Protein AF-A0A6G3ZF56-F1 (afdb_monomer_lite)

Structure (mmCIF, N/CA/C/O backbone):
data_AF-A0A6G3ZF56-F1
#
_entry.id   AF-A0A6G3ZF56-F1
#
loop_
_atom_site.group_PDB
_atom_site.id
_atom_site.type_symbol
_atom_site.label_atom_id
_atom_site.label_alt_id
_atom_site.label_comp_id
_atom_site.label_asym_id
_atom_site.label_entity_id
_atom_site.label_seq_id
_atom_site.pdbx_PDB_ins_code
_atom_site.Cartn_x
_atom_site.Cartn_y
_atom_site.Cartn_z
_atom_site.occupancy
_atom_site.B_iso_or_equiv
_atom_site.auth_seq_id
_atom_site.auth_comp_id
_atom_site.auth_asym_id
_atom_site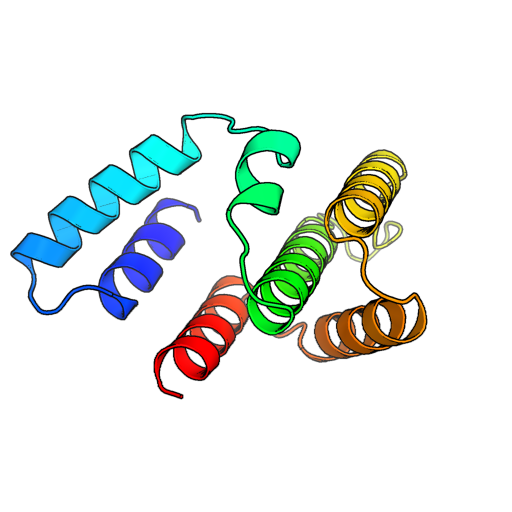.auth_atom_id
_atom_site.pdbx_PDB_model_num
ATOM 1 N N . GLU A 1 1 ? 15.276 9.468 -1.449 1.00 59.62 1 GLU A N 1
ATOM 2 C CA . GLU A 1 1 ? 13.820 9.745 -1.511 1.00 59.62 1 GLU A CA 1
ATOM 3 C C . GLU A 1 1 ? 13.011 9.331 -0.274 1.00 59.62 1 GLU A C 1
ATOM 5 O O . GLU A 1 1 ? 12.042 10.011 0.039 1.00 59.62 1 GLU A O 1
ATOM 10 N N . VAL A 1 2 ? 13.383 8.273 0.462 1.00 62.25 2 VAL A N 1
ATOM 11 C CA . VAL A 1 2 ? 12.577 7.730 1.585 1.00 62.25 2 VAL A CA 1
ATOM 12 C C . VAL A 1 2 ? 12.212 8.761 2.662 1.00 62.25 2 VAL A C 1
ATOM 14 O O . VAL A 1 2 ? 11.074 8.796 3.112 1.00 62.25 2 VAL A O 1
ATOM 17 N N . ASP A 1 3 ? 13.136 9.643 3.045 1.00 67.12 3 ASP A N 1
ATOM 18 C CA . ASP A 1 3 ? 12.870 10.666 4.070 1.00 67.12 3 ASP A CA 1
ATOM 19 C C . ASP A 1 3 ? 11.794 11.682 3.636 1.00 67.12 3 ASP A C 1
ATOM 21 O O . ASP A 1 3 ? 10.951 12.092 4.434 1.00 67.12 3 ASP A O 1
ATOM 25 N N . LEU A 1 4 ? 11.764 12.018 2.339 1.00 69.12 4 LEU A N 1
ATOM 26 C CA . LEU A 1 4 ? 10.770 12.913 1.744 1.00 69.12 4 LEU A CA 1
ATOM 27 C C . LEU A 1 4 ? 9.386 12.250 1.680 1.00 69.12 4 LEU A C 1
ATOM 29 O O . LEU A 1 4 ? 8.394 12.903 1.999 1.00 69.12 4 LEU A O 1
ATOM 33 N N . MET A 1 5 ? 9.330 10.958 1.327 1.00 70.12 5 MET A N 1
ATOM 34 C CA . MET A 1 5 ? 8.093 10.164 1.373 1.00 70.12 5 MET A CA 1
ATOM 35 C C . MET A 1 5 ? 7.533 10.103 2.791 1.00 70.12 5 MET A C 1
ATOM 37 O O . MET A 1 5 ? 6.376 10.443 3.014 1.00 70.12 5 MET A O 1
ATOM 41 N N . LEU A 1 6 ? 8.377 9.745 3.763 1.00 75.31 6 LEU A N 1
ATOM 42 C CA . LEU A 1 6 ? 7.986 9.643 5.167 1.00 75.31 6 LEU A CA 1
ATOM 43 C C . LEU A 1 6 ? 7.444 10.964 5.707 1.00 75.31 6 LEU A C 1
ATOM 45 O O . LEU A 1 6 ? 6.446 10.959 6.416 1.00 75.31 6 LEU A O 1
ATOM 49 N N . LYS A 1 7 ? 8.069 12.091 5.350 1.00 76.94 7 LYS A N 1
ATOM 50 C CA . LYS A 1 7 ? 7.623 13.423 5.768 1.00 76.94 7 LYS A CA 1
ATOM 51 C C . LYS A 1 7 ? 6.276 13.820 5.157 1.00 76.94 7 LYS A C 1
ATOM 53 O O . LYS A 1 7 ? 5.459 14.434 5.843 1.00 76.94 7 LYS A O 1
ATOM 58 N N . ARG A 1 8 ? 6.048 13.500 3.879 1.00 73.38 8 ARG A N 1
ATOM 59 C CA . ARG A 1 8 ? 4.772 13.767 3.196 1.00 73.38 8 ARG A CA 1
ATOM 60 C C . ARG A 1 8 ? 3.660 12.885 3.751 1.00 73.38 8 ARG A C 1
ATOM 62 O O . ARG A 1 8 ? 2.635 13.412 4.162 1.00 73.38 8 ARG A O 1
ATOM 69 N N . PHE A 1 9 ? 3.895 11.579 3.869 1.00 77.56 9 PHE A N 1
ATOM 70 C CA . PHE A 1 9 ? 2.920 10.647 4.434 1.00 77.56 9 PHE A CA 1
ATOM 71 C C . PHE A 1 9 ? 2.618 10.952 5.898 1.00 77.56 9 PHE A C 1
ATOM 73 O O . PHE A 1 9 ? 1.450 11.022 6.264 1.00 77.56 9 PHE A O 1
ATOM 80 N N . SER A 1 10 ? 3.626 11.231 6.730 1.00 81.31 10 SER A N 1
ATOM 81 C CA . SER A 1 10 ? 3.368 11.628 8.116 1.00 81.31 10 SER A CA 1
ATOM 82 C C . SER A 1 10 ? 2.546 12.914 8.189 1.00 81.31 10 SER A C 1
ATOM 84 O O . SER A 1 10 ? 1.666 13.009 9.033 1.00 81.31 10 SER A O 1
ATOM 86 N N . SER A 1 11 ? 2.740 13.863 7.266 1.00 78.56 11 SER A N 1
ATOM 87 C CA . SER A 1 11 ? 1.920 15.079 7.183 1.00 78.56 11 SER A CA 1
ATOM 88 C C . SER A 1 11 ? 0.470 14.835 6.748 1.00 78.56 11 SER A C 1
ATOM 90 O O . SER A 1 11 ? -0.365 15.696 7.011 1.00 78.56 11 SER A O 1
ATOM 92 N N . LEU A 1 12 ? 0.162 13.722 6.070 1.00 76.62 12 LEU A N 1
ATOM 93 C CA . LEU A 1 12 ? -1.214 13.374 5.695 1.00 76.62 12 LEU A CA 1
ATOM 94 C C . LEU A 1 12 ? -2.042 12.911 6.892 1.00 76.62 12 LEU A C 1
ATOM 96 O O . LEU A 1 12 ? -3.238 13.179 6.956 1.00 76.62 12 LEU A O 1
ATOM 100 N N . PHE A 1 13 ? -1.401 12.199 7.816 1.00 76.00 13 PHE A N 1
ATOM 101 C CA . PHE A 1 13 ? -2.068 11.554 8.946 1.00 76.00 13 PHE A CA 1
ATOM 102 C C . PHE A 1 13 ? -1.889 12.313 10.264 1.00 76.00 13 PHE A C 1
ATOM 104 O O . PHE A 1 13 ? -2.676 12.126 11.194 1.00 76.00 13 PHE A O 1
ATOM 111 N N . ALA A 1 14 ? -0.867 13.163 10.360 1.00 81.31 14 ALA A N 1
ATOM 112 C CA . ALA A 1 14 ? -0.609 13.962 11.543 1.00 81.31 14 ALA A CA 1
ATOM 113 C C . ALA A 1 14 ? -1.612 15.104 11.690 1.00 81.31 14 ALA A C 1
ATOM 115 O O . ALA A 1 14 ? -1.906 15.839 10.750 1.00 81.31 14 ALA A O 1
ATOM 116 N N . ARG A 1 15 ? -2.079 15.289 12.920 1.00 74.00 15 ARG A N 1
ATOM 117 C CA . ARG A 1 15 ? -2.902 16.427 13.335 1.00 74.00 15 ARG A CA 1
ATOM 118 C C . ARG A 1 15 ? -2.051 17.604 13.810 1.00 74.00 15 ARG A C 1
ATOM 120 O O . ARG A 1 15 ? -2.462 18.746 13.649 1.00 74.00 15 ARG A O 1
ATOM 127 N N . ASP A 1 16 ? -0.853 17.315 14.324 1.00 82.38 16 ASP A N 1
ATOM 128 C CA . ASP A 1 16 ? 0.081 18.279 14.907 1.00 82.38 16 ASP A CA 1
ATOM 129 C C . ASP A 1 16 ? 1.543 17.873 14.642 1.00 82.38 16 ASP A C 1
ATOM 131 O O . ASP A 1 16 ? 1.849 16.711 14.362 1.00 82.38 16 ASP A O 1
ATOM 135 N N . THR A 1 17 ? 2.473 18.820 14.782 1.00 79.75 17 THR A N 1
ATOM 136 C CA . THR A 1 17 ? 3.909 18.636 14.487 1.00 79.75 17 THR A CA 1
ATOM 137 C C . THR A 1 17 ? 4.587 17.559 15.345 1.00 79.75 17 THR A C 1
ATOM 139 O O . THR A 1 17 ? 5.511 16.883 14.887 1.00 79.75 17 THR A O 1
ATOM 142 N N . GLU A 1 18 ? 4.137 17.382 16.590 1.00 82.81 18 GLU A N 1
ATOM 143 C CA . GLU A 1 18 ? 4.641 16.332 17.485 1.00 82.81 18 GLU A CA 1
ATOM 144 C C . GLU A 1 18 ? 4.240 14.949 16.954 1.00 82.81 18 GLU A C 1
ATOM 146 O O . GLU A 1 18 ? 5.102 14.121 16.664 1.00 82.81 18 GLU A O 1
ATOM 151 N N . GLN A 1 19 ? 2.951 14.767 16.644 1.00 81.81 19 GLN A N 1
ATOM 152 C CA . GLN A 1 19 ? 2.434 13.537 16.046 1.00 81.81 19 GLN A CA 1
ATOM 153 C C . GLN A 1 19 ? 3.058 13.242 14.676 1.00 81.81 19 GLN A C 1
ATOM 155 O O . GLN A 1 19 ? 3.295 12.084 14.346 1.00 81.81 19 GLN A O 1
ATOM 160 N N . GLN A 1 20 ? 3.365 14.269 13.880 1.00 82.62 20 GLN A N 1
ATOM 161 C CA . GLN A 1 20 ? 4.073 14.095 12.611 1.00 82.62 20 GLN A CA 1
ATOM 162 C C . GLN A 1 20 ? 5.453 13.466 12.807 1.00 82.62 20 GLN A C 1
ATOM 164 O O . GLN A 1 20 ? 5.863 12.622 12.009 1.00 82.62 20 GLN A O 1
ATOM 169 N N . THR A 1 21 ? 6.165 13.873 13.856 1.00 82.00 21 THR A N 1
ATOM 170 C CA . THR A 1 21 ? 7.510 13.375 14.155 1.00 82.00 21 THR A CA 1
ATOM 171 C C . THR A 1 21 ? 7.458 11.922 14.628 1.00 82.00 21 THR A C 1
ATOM 173 O O . THR A 1 21 ? 8.249 11.099 14.161 1.00 82.00 21 THR A O 1
ATOM 176 N N . ASP A 1 22 ? 6.491 11.582 15.485 1.00 84.62 22 ASP A N 1
ATOM 177 C CA . ASP A 1 22 ? 6.262 10.201 15.921 1.00 84.62 22 ASP A CA 1
ATOM 178 C C . ASP A 1 22 ? 5.840 9.296 14.756 1.00 84.62 22 ASP A C 1
ATOM 180 O O . ASP A 1 22 ? 6.483 8.272 14.518 1.00 84.62 22 ASP A O 1
ATOM 184 N N . LEU A 1 23 ? 4.869 9.722 13.939 1.00 83.31 23 LEU A N 1
ATOM 185 C CA . LEU A 1 23 ? 4.436 8.983 12.748 1.00 83.31 23 LEU A CA 1
ATOM 186 C C . LEU A 1 23 ? 5.577 8.780 11.749 1.00 83.31 23 LEU A C 1
ATOM 188 O O . LEU A 1 23 ? 5.702 7.706 11.167 1.00 83.31 23 LEU A O 1
ATOM 192 N N . GLN A 1 24 ? 6.434 9.784 11.546 1.00 82.75 24 GLN A N 1
ATOM 193 C CA . GLN A 1 24 ? 7.594 9.650 10.663 1.00 82.75 24 GLN A CA 1
ATOM 194 C C . GLN A 1 24 ? 8.555 8.567 11.169 1.00 82.75 24 GLN A C 1
ATOM 196 O O . GLN A 1 24 ? 9.098 7.797 10.374 1.00 82.75 24 GLN A O 1
ATOM 201 N N . LYS A 1 25 ? 8.764 8.498 12.488 1.00 83.25 25 LYS A N 1
ATOM 202 C CA . LYS A 1 25 ? 9.629 7.502 13.121 1.00 83.25 25 LYS A CA 1
ATOM 203 C C . LYS A 1 25 ? 9.020 6.103 13.049 1.00 83.25 25 LYS A C 1
ATOM 205 O O . LYS A 1 25 ? 9.737 5.171 12.697 1.00 83.25 25 LYS A O 1
ATOM 210 N N . GLU A 1 26 ? 7.725 5.965 13.320 1.00 82.44 26 GLU A N 1
ATOM 211 C CA . GLU A 1 26 ? 7.008 4.693 13.193 1.00 82.44 26 GLU A CA 1
ATOM 212 C C . GLU A 1 26 ? 7.021 4.189 11.750 1.00 82.44 26 GLU A C 1
ATOM 214 O O . GLU A 1 26 ? 7.439 3.063 11.504 1.00 82.44 26 GLU A O 1
ATOM 219 N N . LEU A 1 27 ? 6.656 5.029 10.776 1.00 79.62 27 LEU A N 1
ATOM 220 C CA . LEU A 1 27 ? 6.686 4.665 9.356 1.00 79.62 27 LEU A CA 1
ATOM 221 C C . LEU A 1 27 ? 8.097 4.271 8.897 1.00 79.62 27 LEU A C 1
ATOM 223 O O . LEU A 1 27 ? 8.255 3.362 8.084 1.00 79.62 27 LEU A O 1
ATOM 227 N N . ARG A 1 28 ? 9.138 4.925 9.428 1.00 80.12 28 ARG A N 1
ATOM 228 C CA . ARG A 1 28 ? 10.528 4.543 9.161 1.00 80.12 28 ARG A CA 1
ATOM 229 C C . ARG A 1 28 ? 10.849 3.161 9.720 1.00 80.12 28 ARG A C 1
ATOM 231 O O . ARG A 1 28 ? 11.492 2.378 9.027 1.00 80.12 28 ARG A O 1
ATOM 238 N N . ASP A 1 29 ? 10.432 2.879 10.950 1.00 81.94 29 ASP A N 1
ATOM 239 C CA . ASP A 1 29 ? 10.634 1.576 11.583 1.00 81.94 29 ASP A CA 1
ATOM 240 C C . ASP A 1 29 ? 9.914 0.478 10.787 1.00 81.94 29 ASP A C 1
ATOM 242 O O . ASP A 1 29 ? 10.530 -0.518 10.414 1.00 81.94 29 ASP A O 1
ATOM 246 N N . TYR A 1 30 ? 8.668 0.737 10.376 1.00 76.38 30 TYR A N 1
ATOM 247 C CA . TYR A 1 30 ? 7.896 -0.142 9.498 1.00 76.38 30 TYR A CA 1
ATOM 248 C C . TYR A 1 30 ? 8.550 -0.373 8.132 1.00 76.38 30 TYR A C 1
ATOM 250 O O . TYR A 1 30 ? 8.495 -1.490 7.638 1.00 76.38 30 TYR A O 1
ATOM 258 N N . LEU A 1 31 ? 9.196 0.628 7.525 1.00 71.38 31 LEU A N 1
ATOM 259 C CA . LEU A 1 31 ? 9.953 0.430 6.279 1.00 71.38 31 LEU A CA 1
ATOM 260 C C . LEU A 1 31 ? 11.233 -0.396 6.480 1.00 71.38 31 LEU A C 1
ATOM 262 O O . LEU A 1 31 ? 11.693 -1.050 5.546 1.00 71.38 31 LEU A O 1
ATOM 266 N N . MET A 1 32 ? 11.847 -0.342 7.667 1.00 77.06 32 MET A N 1
ATOM 267 C CA . MET A 1 32 ? 13.041 -1.138 7.983 1.00 77.06 32 MET A CA 1
ATOM 268 C C . MET A 1 32 ? 12.683 -2.588 8.317 1.00 77.06 32 MET A C 1
ATOM 270 O O . MET A 1 32 ? 13.446 -3.503 7.991 1.00 77.06 32 MET A O 1
ATOM 274 N N . GLN A 1 33 ? 11.514 -2.807 8.919 1.00 71.94 33 GLN A N 1
ATOM 275 C CA . GLN A 1 33 ? 10.911 -4.125 9.032 1.00 71.94 33 GLN A CA 1
ATOM 276 C C . GLN A 1 33 ? 10.507 -4.568 7.619 1.00 71.94 33 GLN A C 1
ATOM 278 O O . GLN A 1 33 ? 9.536 -4.087 7.055 1.00 71.94 33 GLN A O 1
ATOM 283 N N . ASN A 1 34 ? 11.279 -5.461 6.998 1.00 66.56 34 ASN A N 1
ATOM 284 C CA . ASN A 1 34 ? 10.934 -6.067 5.706 1.00 66.56 34 ASN A CA 1
ATOM 285 C C . ASN A 1 34 ? 9.718 -6.997 5.882 1.00 66.56 34 ASN A C 1
ATOM 287 O O . ASN A 1 34 ? 9.857 -8.219 5.875 1.00 66.56 34 ASN A O 1
ATOM 291 N N . ILE A 1 35 ? 8.540 -6.417 6.121 1.00 73.81 35 ILE A N 1
ATOM 292 C CA . ILE A 1 35 ? 7.310 -7.153 6.390 1.00 73.81 35 ILE A CA 1
ATOM 293 C C . ILE A 1 35 ? 6.865 -7.804 5.078 1.00 73.81 35 ILE A C 1
ATOM 295 O O . ILE A 1 35 ? 6.660 -7.100 4.084 1.00 73.81 35 ILE A O 1
ATOM 299 N N . PRO A 1 36 ? 6.705 -9.136 5.040 1.00 73.44 36 PRO A N 1
ATOM 300 C CA . PRO A 1 36 ? 6.235 -9.815 3.847 1.00 73.44 36 PRO A CA 1
ATOM 301 C C . PRO A 1 36 ? 4.795 -9.403 3.516 1.00 73.44 36 PRO A C 1
ATOM 303 O O . PRO A 1 36 ? 3.952 -9.190 4.393 1.00 73.44 36 PRO A O 1
ATOM 306 N N . LEU A 1 37 ? 4.492 -9.337 2.218 1.00 69.62 37 LEU A N 1
ATOM 307 C CA . LEU A 1 37 ? 3.149 -9.019 1.721 1.00 69.62 37 LEU A CA 1
ATOM 308 C C . LEU A 1 37 ? 2.095 -9.988 2.277 1.00 69.62 37 LEU A C 1
ATOM 310 O O . LEU A 1 37 ? 0.985 -9.571 2.585 1.00 69.62 37 LEU A O 1
ATOM 314 N N . GLU A 1 38 ? 2.467 -11.248 2.497 1.00 73.56 38 GLU A N 1
ATOM 315 C CA . GLU A 1 38 ? 1.617 -12.296 3.076 1.00 73.56 38 GLU A CA 1
ATOM 316 C C . GLU A 1 38 ? 1.105 -11.961 4.487 1.00 73.56 38 GLU A C 1
ATOM 318 O O . GLU A 1 38 ? 0.026 -12.409 4.864 1.00 73.56 38 GLU A O 1
ATOM 323 N N . GLU A 1 39 ? 1.831 -11.145 5.258 1.00 75.81 39 GLU A N 1
ATOM 324 C CA . GLU A 1 39 ? 1.401 -10.686 6.587 1.00 75.81 39 GLU A CA 1
ATOM 325 C C . GLU A 1 39 ? 0.609 -9.373 6.544 1.00 75.81 39 GLU A C 1
ATOM 327 O O . GLU A 1 39 ? -0.134 -9.055 7.477 1.00 75.81 39 GLU A O 1
ATOM 332 N N . SER A 1 40 ? 0.761 -8.597 5.470 1.00 74.62 40 SER A N 1
ATOM 333 C CA . SER A 1 40 ? 0.125 -7.283 5.320 1.00 74.62 40 SER A CA 1
ATOM 334 C C . SER A 1 40 ? -1.217 -7.369 4.597 1.00 74.62 40 SER A C 1
ATOM 336 O O . SER A 1 40 ? -2.193 -6.770 5.039 1.00 74.62 40 SER A O 1
ATOM 338 N N . VAL A 1 41 ? -1.302 -8.172 3.535 1.00 77.62 41 VAL A N 1
ATOM 339 C CA . VAL A 1 41 ? -2.524 -8.390 2.748 1.00 77.62 41 VAL A CA 1
ATOM 340 C C . VAL A 1 41 ? -3.724 -8.879 3.579 1.00 77.62 41 VAL A C 1
ATOM 342 O O . VAL A 1 41 ? -4.804 -8.314 3.407 1.00 77.62 41 VAL A O 1
ATOM 345 N N . PRO A 1 42 ? -3.607 -9.841 4.521 1.00 79.94 42 PRO A N 1
ATOM 346 C CA . PRO A 1 42 ? -4.756 -10.272 5.324 1.00 79.94 42 PRO A CA 1
ATOM 347 C C . PRO A 1 42 ? -5.277 -9.201 6.295 1.00 79.94 42 PRO A C 1
ATOM 349 O O . PRO A 1 42 ? -6.375 -9.356 6.828 1.00 79.94 42 PRO A O 1
ATOM 352 N N . LYS A 1 43 ? -4.524 -8.116 6.531 1.00 79.00 43 LYS A N 1
ATOM 353 C CA . LYS A 1 43 ? -4.986 -6.974 7.337 1.00 79.00 43 LYS A CA 1
ATOM 354 C C . LYS A 1 43 ? -5.924 -6.049 6.552 1.00 79.00 43 LYS A C 1
ATOM 356 O O . LYS A 1 43 ? -6.619 -5.257 7.177 1.00 79.00 43 LYS A O 1
ATOM 361 N N . LEU A 1 44 ? -5.968 -6.172 5.221 1.00 79.75 44 LEU A N 1
ATOM 362 C CA . LEU A 1 44 ? -6.863 -5.416 4.342 1.00 79.75 44 LEU A CA 1
ATOM 363 C C . LEU A 1 44 ? -8.265 -6.034 4.408 1.00 79.75 44 LEU A C 1
ATOM 365 O O . LEU A 1 44 ? -8.522 -7.120 3.865 1.00 79.75 44 LEU A O 1
ATOM 369 N N . GLN A 1 45 ? -9.165 -5.353 5.113 1.00 76.75 45 GLN A N 1
ATOM 370 C CA . GLN A 1 45 ? -10.507 -5.861 5.397 1.00 76.75 45 GLN A CA 1
ATOM 371 C C . GLN A 1 45 ? -11.488 -5.572 4.258 1.00 76.75 45 GLN A C 1
ATOM 373 O O . GLN A 1 45 ? -12.442 -6.328 4.069 1.00 76.75 45 GLN A O 1
ATOM 378 N N . SER A 1 46 ? -11.222 -4.528 3.477 1.00 83.19 46 SER A N 1
ATOM 379 C CA . SER A 1 46 ? -12.115 -4.002 2.448 1.00 83.19 46 SER A CA 1
ATOM 380 C C . SER A 1 46 ? -11.555 -4.235 1.048 1.00 83.19 46 SER A C 1
ATOM 382 O O . SER A 1 46 ? -10.343 -4.231 0.834 1.00 83.19 46 SER A O 1
ATOM 384 N N . GLU A 1 47 ? -12.445 -4.400 0.069 1.00 80.19 47 GLU A N 1
ATOM 385 C CA . GLU A 1 47 ? -12.055 -4.501 -1.343 1.00 80.19 47 GLU A CA 1
ATOM 386 C C . GLU A 1 47 ? -11.315 -3.236 -1.799 1.00 80.19 47 GLU A C 1
ATOM 388 O O . GLU A 1 47 ? -10.247 -3.338 -2.390 1.00 80.19 47 GLU A O 1
ATOM 393 N N . GLU A 1 48 ? -11.788 -2.052 -1.400 1.00 79.94 48 GLU A N 1
ATOM 394 C CA . GLU A 1 48 ? -11.159 -0.766 -1.733 1.00 79.94 48 GLU A CA 1
ATOM 395 C C . GLU A 1 48 ? -9.714 -0.651 -1.207 1.00 79.94 48 GLU A C 1
ATOM 397 O O . GLU A 1 48 ? -8.841 -0.126 -1.896 1.00 79.94 48 GLU A O 1
ATOM 402 N N . GLU A 1 49 ? -9.425 -1.193 -0.017 1.00 80.75 49 GLU A N 1
ATOM 403 C CA . GLU A 1 49 ? -8.062 -1.234 0.536 1.00 80.75 49 GLU A CA 1
ATOM 404 C C . GLU A 1 49 ? -7.148 -2.129 -0.310 1.00 80.75 49 GLU A C 1
ATOM 406 O O . GLU A 1 49 ? -5.982 -1.809 -0.545 1.00 80.75 49 GLU A O 1
ATOM 411 N N . ARG A 1 50 ? -7.684 -3.249 -0.805 1.00 84.44 50 ARG A N 1
ATOM 412 C CA . ARG A 1 50 ? -6.955 -4.178 -1.675 1.00 84.44 50 ARG A CA 1
ATOM 413 C C . ARG A 1 50 ? -6.695 -3.578 -3.048 1.00 84.44 50 ARG A C 1
ATOM 415 O O . ARG A 1 50 ? -5.591 -3.722 -3.569 1.00 84.44 50 ARG A O 1
ATOM 422 N N . GLU A 1 51 ? -7.680 -2.883 -3.609 1.00 84.62 51 GLU A N 1
ATOM 423 C CA . GLU A 1 51 ? -7.536 -2.151 -4.867 1.00 84.62 51 GLU A CA 1
ATOM 424 C C . GLU A 1 51 ? -6.458 -1.064 -4.761 1.00 84.62 51 GLU A C 1
ATOM 426 O O . GLU A 1 51 ? -5.590 -0.963 -5.634 1.00 84.62 51 GLU A O 1
ATOM 431 N N . LEU A 1 52 ? -6.455 -0.303 -3.661 1.00 81.38 52 LEU A N 1
ATOM 432 C CA . LEU A 1 52 ? -5.454 0.729 -3.401 1.00 81.38 52 LEU A CA 1
ATOM 433 C C . LEU A 1 52 ? -4.043 0.133 -3.299 1.00 81.38 52 LEU A C 1
ATOM 435 O O . LEU A 1 52 ? -3.120 0.625 -3.946 1.00 81.38 52 LEU A O 1
ATOM 439 N N . VAL A 1 53 ? -3.870 -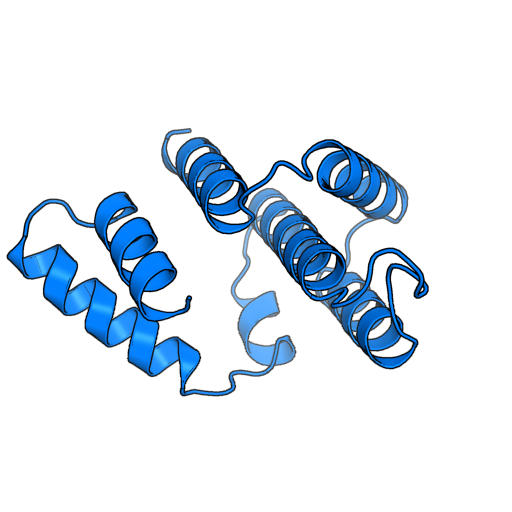0.952 -2.539 1.00 82.69 53 VAL A N 1
ATOM 440 C CA . VAL A 1 53 ? -2.569 -1.627 -2.394 1.00 82.69 53 VAL A CA 1
ATOM 441 C C . VAL A 1 53 ? -2.067 -2.181 -3.726 1.00 82.69 53 VAL A C 1
ATOM 443 O O . VAL A 1 53 ? -0.879 -2.047 -4.025 1.00 82.69 53 VAL A O 1
ATOM 446 N N . LEU A 1 54 ? -2.947 -2.757 -4.552 1.00 84.19 54 LEU A N 1
ATOM 447 C CA . LEU A 1 54 ? -2.565 -3.249 -5.875 1.00 84.19 54 LEU A CA 1
ATOM 448 C C . LEU A 1 54 ? -2.044 -2.119 -6.767 1.00 84.19 54 LEU A C 1
ATOM 450 O O . LEU A 1 54 ? -0.999 -2.263 -7.405 1.00 84.19 54 LEU A O 1
ATOM 454 N N . ARG A 1 55 ? -2.775 -1.002 -6.804 1.00 82.00 55 ARG A N 1
ATOM 455 C CA . ARG A 1 55 ? -2.432 0.173 -7.608 1.00 82.00 55 ARG A CA 1
ATOM 456 C C . ARG A 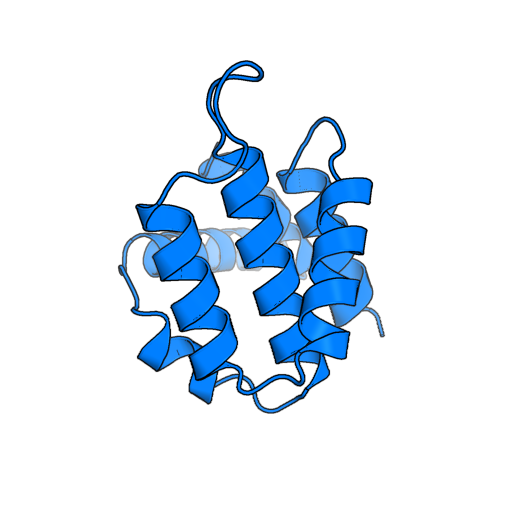1 55 ? -1.090 0.761 -7.178 1.00 82.00 55 ARG A C 1
ATOM 458 O O . ARG A 1 55 ? -0.209 0.921 -8.015 1.00 82.00 55 ARG A O 1
ATOM 465 N N . LEU A 1 56 ? -0.907 0.985 -5.875 1.00 76.50 56 LEU A N 1
ATOM 466 C CA . LEU A 1 56 ? 0.340 1.512 -5.314 1.00 76.50 56 LEU A CA 1
ATOM 467 C C . LEU A 1 56 ? 1.523 0.571 -5.574 1.00 76.50 56 LEU A C 1
ATOM 469 O O . LEU A 1 56 ? 2.596 1.028 -5.959 1.00 76.50 56 LEU A O 1
ATOM 473 N N . GLY A 1 57 ? 1.332 -0.742 -5.411 1.00 77.00 57 GLY A N 1
ATOM 474 C CA . GLY A 1 57 ? 2.362 -1.735 -5.719 1.00 77.00 57 GLY A CA 1
ATOM 475 C C . GLY A 1 57 ? 2.786 -1.689 -7.186 1.00 77.00 57 GLY A C 1
ATOM 476 O O . GLY A 1 57 ? 3.976 -1.744 -7.488 1.00 77.00 57 GLY A O 1
ATOM 477 N N . TYR A 1 58 ? 1.825 -1.516 -8.094 1.00 76.75 58 TYR A N 1
ATOM 478 C CA . TYR A 1 58 ? 2.100 -1.373 -9.518 1.00 76.75 58 TYR A CA 1
ATOM 479 C C . TYR A 1 58 ? 2.803 -0.047 -9.860 1.00 76.75 58 TYR A C 1
ATOM 481 O O . TYR A 1 58 ? 3.762 -0.050 -10.629 1.00 76.75 58 TYR A O 1
ATOM 489 N N . GLU A 1 59 ? 2.387 1.076 -9.268 1.00 73.06 59 GLU A N 1
ATOM 490 C CA . GLU A 1 59 ? 3.049 2.378 -9.452 1.00 73.06 59 GLU A CA 1
ATOM 491 C C . GLU A 1 59 ? 4.511 2.352 -8.982 1.00 73.06 59 GLU A C 1
ATOM 493 O O . GLU A 1 59 ? 5.386 2.870 -9.673 1.00 73.06 59 GLU A O 1
ATOM 498 N N . VAL A 1 60 ? 4.803 1.696 -7.852 1.00 71.44 60 VAL A N 1
ATOM 499 C CA . VAL A 1 60 ? 6.179 1.519 -7.359 1.00 71.44 60 VAL A CA 1
ATOM 500 C C . VAL A 1 60 ? 7.012 0.684 -8.328 1.00 71.44 60 VAL A C 1
ATOM 502 O O . VAL A 1 60 ? 8.159 1.039 -8.577 1.00 71.44 60 VAL A O 1
ATOM 505 N N . ILE A 1 61 ? 6.451 -0.385 -8.902 1.00 70.75 61 ILE A N 1
ATOM 506 C CA . ILE A 1 61 ? 7.132 -1.212 -9.911 1.00 70.75 61 ILE A CA 1
ATOM 507 C C . ILE A 1 61 ? 7.447 -0.382 -11.161 1.00 70.75 61 ILE A C 1
ATOM 509 O O . ILE A 1 61 ? 8.597 -0.308 -11.584 1.00 70.75 61 ILE A O 1
ATOM 513 N N . VAL A 1 62 ? 6.453 0.315 -11.717 1.00 67.25 62 VAL A N 1
ATOM 514 C CA . VAL A 1 62 ? 6.647 1.138 -12.923 1.00 67.25 62 VAL A CA 1
ATOM 515 C C . VAL A 1 62 ? 7.616 2.292 -12.668 1.00 67.25 62 VAL A C 1
ATOM 517 O O . VAL A 1 62 ? 8.424 2.617 -13.531 1.00 67.25 62 VAL A O 1
ATOM 520 N N . SER A 1 63 ? 7.585 2.893 -11.478 1.00 63.75 63 SER A N 1
ATOM 521 C CA . SER A 1 63 ? 8.523 3.953 -11.095 1.00 63.75 63 SER A CA 1
ATOM 522 C C . SER A 1 63 ? 9.910 3.427 -10.707 1.00 63.75 63 SER A C 1
ATOM 524 O O . SER A 1 63 ? 10.861 4.208 -10.683 1.00 63.75 63 SER A O 1
ATOM 526 N N . SER A 1 64 ? 10.039 2.138 -10.386 1.00 58.47 64 SER A N 1
ATOM 527 C CA . SER A 1 64 ? 11.313 1.454 -10.140 1.00 58.47 64 SER A CA 1
ATOM 528 C C . SER A 1 64 ? 1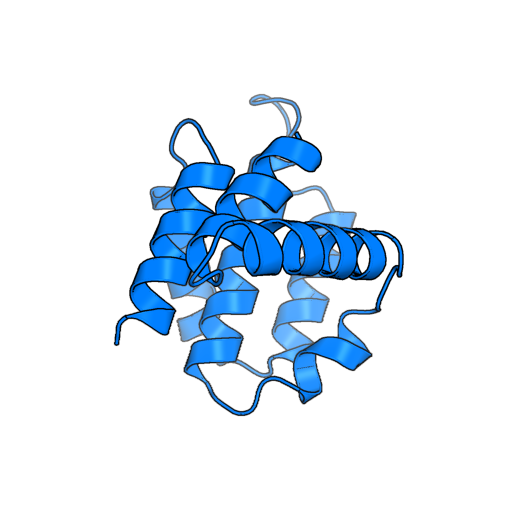2.056 1.150 -11.443 1.00 58.47 64 SER A C 1
ATOM 530 O O . SER A 1 64 ? 13.257 0.876 -11.396 1.00 58.47 64 SER A O 1
ATOM 532 N N . ALA A 1 65 ? 11.396 1.251 -12.605 1.00 56.16 65 ALA A N 1
ATOM 533 C CA . ALA A 1 65 ? 12.038 1.142 -13.910 1.00 56.16 65 ALA A CA 1
ATOM 534 C C . ALA A 1 65 ? 13.123 2.227 -14.053 1.00 56.16 65 ALA A C 1
ATOM 536 O O . ALA A 1 65 ? 12.859 3.392 -14.346 1.00 56.16 65 ALA A O 1
ATOM 537 N N . ARG A 1 66 ? 14.380 1.839 -13.800 1.00 51.22 66 ARG A N 1
ATOM 538 C CA . ARG A 1 66 ? 15.537 2.749 -13.694 1.00 51.22 66 ARG A CA 1
ATOM 539 C C . ARG A 1 66 ? 15.957 3.355 -15.037 1.00 51.22 66 ARG A C 1
ATOM 541 O O . ARG A 1 66 ? 16.842 4.209 -15.065 1.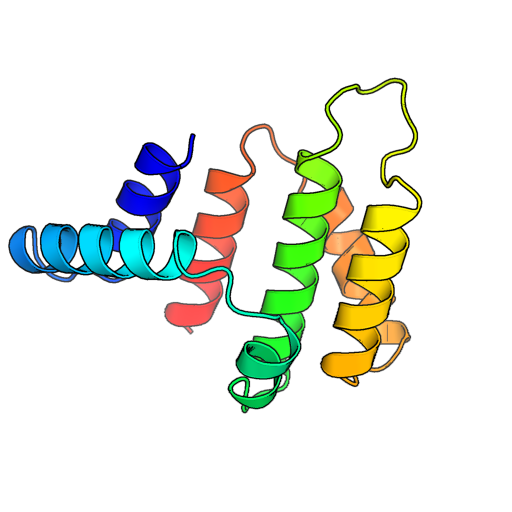00 51.22 66 ARG A O 1
ATOM 548 N N . THR A 1 67 ? 15.343 2.918 -16.132 1.00 43.72 67 THR A N 1
ATOM 549 C CA . THR A 1 67 ? 15.755 3.212 -17.503 1.00 43.72 67 THR A CA 1
ATOM 550 C C . THR A 1 67 ? 14.534 3.171 -18.432 1.00 43.72 67 THR A C 1
ATOM 552 O O . THR A 1 67 ? 13.888 2.131 -18.532 1.00 43.72 67 THR A O 1
ATOM 555 N N . PRO A 1 68 ? 14.221 4.257 -19.171 1.00 47.81 68 PRO A N 1
ATOM 556 C CA . PRO A 1 68 ? 13.096 4.298 -20.118 1.00 47.81 68 PRO A CA 1
ATOM 557 C C . PRO A 1 68 ? 13.266 3.375 -21.342 1.00 47.81 68 PRO A C 1
ATOM 559 O O . PRO A 1 68 ? 12.354 3.263 -22.155 1.00 47.81 68 PRO A O 1
ATOM 562 N N . GLU A 1 69 ? 14.432 2.738 -21.493 1.00 45.59 69 GLU A N 1
ATOM 563 C CA . GLU A 1 69 ? 14.765 1.811 -22.584 1.00 45.59 69 GLU A CA 1
ATOM 564 C C . GLU A 1 69 ? 14.676 0.325 -22.184 1.00 45.59 69 GLU A C 1
ATOM 566 O O . GLU A 1 69 ? 14.768 -0.543 -23.052 1.00 45.59 69 GLU A O 1
ATOM 571 N N . GLU A 1 70 ? 14.484 0.007 -20.898 1.00 46.19 70 GLU A N 1
ATOM 572 C CA . GLU A 1 70 ? 14.231 -1.366 -20.448 1.00 46.19 70 GLU A CA 1
ATOM 573 C C . GLU A 1 70 ? 12.731 -1.648 -20.341 1.00 46.19 70 GLU A C 1
ATOM 575 O O . GLU A 1 70 ? 11.899 -0.747 -20.244 1.00 46.19 70 GLU A O 1
ATOM 580 N N . SER A 1 71 ? 12.374 -2.933 -20.398 1.00 50.81 71 SER A N 1
ATOM 581 C CA . SER A 1 71 ? 10.991 -3.357 -20.178 1.00 50.81 71 SER A CA 1
ATOM 582 C C . SER A 1 71 ? 10.500 -2.793 -18.842 1.00 50.81 71 SER A C 1
ATOM 584 O O . SER A 1 71 ? 11.173 -2.965 -17.832 1.00 50.81 71 SER A O 1
ATOM 586 N N . LEU A 1 72 ? 9.331 -2.139 -18.850 1.00 55.84 72 LEU A N 1
ATOM 587 C CA . LEU A 1 72 ? 8.728 -1.435 -17.702 1.00 55.84 72 LEU A CA 1
ATOM 588 C C . LEU A 1 72 ? 8.607 -2.283 -16.421 1.00 55.84 72 LEU A C 1
ATOM 590 O O . LEU A 1 72 ? 8.351 -1.734 -15.356 1.00 55.84 72 LEU A O 1
ATOM 594 N N . ILE A 1 73 ? 8.726 -3.608 -16.538 1.00 62.09 73 ILE A N 1
ATOM 595 C CA . ILE A 1 73 ? 8.628 -4.583 -15.456 1.00 62.09 73 ILE A CA 1
ATOM 596 C C . ILE A 1 73 ? 9.653 -5.686 -15.739 1.00 62.09 73 ILE A C 1
ATOM 598 O O . ILE A 1 73 ? 9.610 -6.319 -16.799 1.00 62.09 73 ILE A O 1
ATOM 602 N N . ASN A 1 74 ? 10.571 -5.935 -14.807 1.00 68.31 74 ASN A N 1
ATOM 603 C CA . ASN A 1 74 ? 11.479 -7.076 -14.882 1.00 68.31 74 ASN A CA 1
ATOM 604 C C . ASN A 1 74 ? 10.750 -8.381 -14.443 1.00 68.31 74 ASN A C 1
ATOM 606 O O . ASN A 1 74 ? 9.697 -8.329 -13.803 1.00 68.31 74 ASN A O 1
ATOM 610 N N . PRO A 1 75 ? 11.259 -9.587 -14.756 1.00 71.62 75 PRO A N 1
ATOM 611 C CA . PRO A 1 75 ? 10.573 -10.835 -14.396 1.00 71.62 75 PRO A CA 1
ATOM 612 C C . PRO A 1 75 ? 10.439 -11.071 -12.880 1.00 71.62 75 PRO A C 1
ATOM 614 O O . PRO A 1 75 ? 9.563 -11.827 -12.460 1.00 71.62 75 PRO A O 1
ATOM 617 N N . GLU A 1 76 ? 11.273 -10.443 -12.045 1.00 70.50 76 GLU A N 1
ATOM 618 C CA . GLU A 1 76 ? 11.148 -10.513 -10.582 1.00 70.50 76 GLU A CA 1
ATOM 619 C C . GLU A 1 76 ? 9.986 -9.645 -10.075 1.00 70.50 76 GLU A C 1
ATOM 621 O O . GLU A 1 76 ? 9.205 -10.089 -9.234 1.00 70.50 76 GLU A O 1
ATOM 626 N N . GLU A 1 77 ? 9.818 -8.450 -10.637 1.00 72.00 77 GLU A N 1
ATOM 627 C CA . GLU A 1 77 ? 8.724 -7.516 -10.378 1.00 72.00 77 GLU A CA 1
ATOM 628 C C . GLU A 1 77 ? 7.398 -8.073 -10.894 1.00 72.00 77 GLU A C 1
ATOM 630 O O . GLU A 1 77 ? 6.390 -7.995 -10.197 1.00 72.00 77 GLU A O 1
ATOM 635 N N . GLU A 1 78 ? 7.393 -8.725 -12.062 1.00 75.94 78 GLU A N 1
ATOM 636 C CA . GLU A 1 78 ? 6.206 -9.414 -12.572 1.00 75.94 78 GLU A CA 1
ATOM 637 C C . GLU A 1 78 ? 5.776 -10.544 -11.625 1.00 75.94 78 GLU A C 1
ATOM 639 O O . GLU A 1 78 ? 4.587 -10.729 -11.363 1.00 75.94 78 GLU A O 1
ATOM 644 N N . ASN A 1 79 ? 6.735 -11.290 -11.070 1.00 78.56 79 ASN A N 1
ATOM 645 C CA . ASN A 1 79 ? 6.456 -12.348 -10.103 1.00 78.56 79 ASN A CA 1
ATOM 646 C C . ASN A 1 79 ? 5.957 -11.769 -8.769 1.00 78.56 79 ASN A C 1
ATOM 648 O O . ASN A 1 79 ? 4.983 -12.270 -8.210 1.00 78.56 79 ASN A O 1
ATOM 652 N N . ALA A 1 80 ? 6.557 -10.678 -8.285 1.00 75.56 80 ALA A N 1
ATOM 653 C CA . ALA A 1 80 ? 6.089 -9.968 -7.096 1.00 75.56 80 ALA A CA 1
ATOM 654 C C . ALA A 1 80 ? 4.661 -9.422 -7.279 1.00 75.56 80 ALA A C 1
ATOM 656 O O . ALA A 1 80 ? 3.824 -9.576 -6.389 1.00 75.56 80 ALA A O 1
ATOM 657 N N . TYR A 1 81 ? 4.359 -8.859 -8.451 1.00 79.62 81 TYR A N 1
ATOM 658 C CA . TYR A 1 81 ? 3.030 -8.367 -8.801 1.00 79.62 81 TYR A CA 1
ATOM 659 C C . TYR A 1 81 ? 2.002 -9.497 -8.900 1.00 79.62 81 TYR A C 1
ATOM 661 O O . TYR A 1 81 ? 0.928 -9.404 -8.312 1.00 79.62 81 TYR A O 1
ATOM 669 N N . LYS A 1 82 ? 2.338 -10.600 -9.582 1.00 80.62 82 LYS A N 1
ATOM 670 C CA . LYS A 1 82 ? 1.480 -11.794 -9.656 1.00 80.62 82 LYS A CA 1
ATOM 671 C C . LYS A 1 82 ? 1.168 -12.335 -8.263 1.00 80.62 82 LYS A C 1
ATOM 673 O O . LYS A 1 82 ? -0.001 -12.536 -7.954 1.00 80.62 82 LYS A O 1
ATOM 678 N N . ARG A 1 83 ? 2.178 -12.451 -7.393 1.00 81.88 83 ARG A N 1
ATOM 679 C CA . ARG A 1 83 ? 1.980 -12.846 -5.990 1.00 81.88 83 ARG A CA 1
ATOM 680 C C . ARG A 1 83 ? 1.063 -11.884 -5.245 1.00 81.88 83 ARG A C 1
ATOM 682 O O . ARG A 1 83 ? 0.201 -12.331 -4.498 1.00 81.88 83 ARG A O 1
ATOM 689 N N . LEU A 1 84 ? 1.217 -10.574 -5.446 1.00 82.31 84 LEU A N 1
ATOM 690 C CA . LEU A 1 84 ? 0.342 -9.577 -4.832 1.00 82.31 84 LEU A CA 1
ATOM 691 C C . LEU A 1 84 ? -1.113 -9.749 -5.299 1.00 82.31 84 LEU A C 1
ATOM 693 O O . LEU A 1 84 ? -2.013 -9.777 -4.465 1.00 82.31 84 LEU A O 1
ATOM 697 N N . VAL A 1 85 ? -1.347 -9.930 -6.602 1.00 83.81 85 VAL A N 1
ATOM 698 C CA . VAL A 1 85 ? -2.684 -10.193 -7.168 1.00 83.81 85 VAL A CA 1
ATOM 699 C C . VAL A 1 85 ? -3.297 -11.469 -6.585 1.00 83.81 85 VAL A C 1
ATOM 701 O O . VAL A 1 85 ? -4.464 -11.460 -6.192 1.00 83.81 85 VAL A O 1
ATOM 704 N N . GLU A 1 86 ? -2.512 -12.545 -6.490 1.00 84.12 86 GLU A N 1
ATOM 705 C CA . GLU A 1 86 ? -2.950 -13.816 -5.902 1.00 84.12 86 GLU A CA 1
ATOM 706 C C . GLU A 1 86 ? -3.334 -13.660 -4.425 1.00 84.12 86 GLU A C 1
ATOM 708 O O . GLU A 1 86 ? -4.370 -14.172 -4.004 1.00 84.12 86 GLU A O 1
ATOM 713 N N . LEU A 1 87 ? -2.550 -12.908 -3.645 1.00 82.88 87 LEU A N 1
ATOM 714 C CA . LEU A 1 87 ? -2.830 -12.656 -2.229 1.00 82.88 8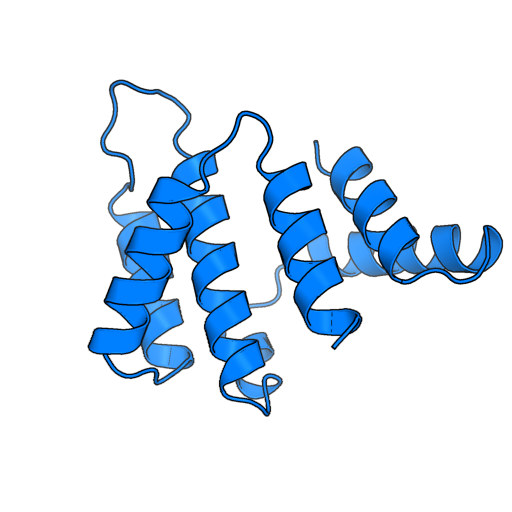7 LEU A CA 1
ATOM 715 C C . LEU A 1 87 ? -4.066 -11.771 -2.023 1.00 82.88 87 LEU A C 1
ATOM 717 O O . LEU A 1 87 ? -4.846 -12.007 -1.101 1.00 82.88 87 LEU A O 1
ATOM 721 N N . LEU A 1 88 ? -4.251 -10.750 -2.865 1.00 80.75 88 LEU A N 1
ATOM 722 C CA . LEU A 1 88 ? -5.389 -9.829 -2.774 1.00 80.75 88 LEU A CA 1
ATOM 723 C C . LEU A 1 88 ? -6.704 -10.479 -3.226 1.00 80.75 88 LEU A C 1
ATOM 725 O O . LEU A 1 88 ? -7.779 -9.996 -2.860 1.00 80.75 88 LEU A O 1
ATOM 729 N N . ASN A 1 89 ? -6.619 -11.583 -3.977 1.00 82.44 89 ASN A N 1
ATOM 730 C CA . ASN A 1 89 ? -7.755 -12.353 -4.479 1.00 82.44 89 ASN A CA 1
ATOM 731 C C . ASN A 1 89 ? -8.785 -11.467 -5.208 1.00 82.44 89 ASN A C 1
ATOM 733 O O . ASN A 1 89 ? -9.994 -11.586 -5.003 1.00 82.44 89 ASN A O 1
ATOM 737 N N . LEU A 1 90 ? -8.281 -10.526 -6.014 1.00 80.50 90 LEU A N 1
ATOM 738 C CA . LEU A 1 90 ? -9.085 -9.589 -6.797 1.00 80.50 90 LEU A CA 1
ATOM 739 C C . LEU A 1 90 ? -9.444 -10.190 -8.161 1.00 80.50 90 LEU A C 1
ATOM 741 O O . LEU A 1 90 ? -8.654 -10.946 -8.736 1.00 80.50 90 LEU A O 1
ATOM 745 N N . PRO A 1 91 ? -10.608 -9.836 -8.729 1.00 83.25 91 PRO A N 1
ATOM 746 C CA . PRO A 1 91 ? -10.989 -10.326 -10.040 1.00 83.25 91 PRO A CA 1
ATOM 747 C C . PRO A 1 91 ? -10.068 -9.737 -11.127 1.00 83.25 91 PRO A C 1
ATOM 749 O O . PRO A 1 91 ? -9.654 -8.575 -11.049 1.00 83.25 91 PRO A O 1
ATOM 752 N N . PRO A 1 92 ? -9.749 -10.515 -12.178 1.00 79.19 92 PRO A N 1
ATOM 753 C CA . PRO A 1 92 ? -8.761 -10.131 -13.191 1.00 79.19 92 PRO A CA 1
ATOM 754 C C . PRO A 1 92 ? -9.165 -8.888 -13.999 1.00 79.19 92 PRO A C 1
ATOM 756 O O . PRO A 1 92 ? -8.309 -8.217 -14.575 1.00 79.19 92 PRO A O 1
ATOM 759 N N . GLU A 1 93 ? -10.459 -8.571 -14.048 1.00 83.75 93 GLU A N 1
ATOM 760 C CA . GLU A 1 93 ? -10.989 -7.335 -14.631 1.00 83.75 93 GLU A CA 1
ATOM 761 C C . GLU A 1 93 ? -10.603 -6.093 -13.812 1.00 83.75 93 GLU A C 1
ATOM 763 O O . GLU A 1 93 ? -10.135 -5.105 -14.379 1.00 83.75 93 GLU A O 1
ATOM 768 N N . THR A 1 94 ? -10.706 -6.168 -12.481 1.00 83.00 94 THR A N 1
ATOM 769 C CA . THR A 1 94 ? -10.302 -5.096 -11.561 1.00 83.00 94 THR A CA 1
ATOM 770 C C . THR A 1 94 ? -8.796 -4.891 -11.614 1.00 83.00 94 THR A C 1
ATOM 772 O O . THR A 1 94 ? -8.333 -3.759 -11.722 1.00 83.00 94 THR A O 1
ATOM 775 N N . VAL A 1 95 ? -8.028 -5.982 -11.638 1.00 84.12 95 VAL A N 1
ATOM 776 C CA . VAL A 1 95 ? -6.563 -5.946 -11.760 1.00 84.12 95 VAL A CA 1
ATOM 777 C C . VAL A 1 95 ? -6.134 -5.205 -13.028 1.00 84.12 95 VAL A C 1
ATOM 779 O O . VAL A 1 95 ? -5.320 -4.285 -12.963 1.00 84.12 95 VAL A O 1
ATOM 782 N N . GLN A 1 96 ? -6.714 -5.549 -14.182 1.00 81.75 96 GLN A N 1
ATOM 783 C CA . GLN A 1 96 ? -6.413 -4.877 -15.450 1.00 81.75 96 GLN A CA 1
ATOM 784 C C . GLN A 1 96 ? -6.797 -3.397 -15.437 1.00 81.75 96 GLN A C 1
ATOM 786 O O . GLN A 1 96 ? -6.012 -2.564 -15.889 1.00 81.75 96 GLN A O 1
ATOM 791 N N . ARG A 1 97 ? -7.977 -3.062 -14.899 1.00 84.31 97 ARG A N 1
ATOM 792 C CA . ARG A 1 97 ? -8.437 -1.672 -14.787 1.00 84.31 97 ARG A CA 1
ATOM 793 C C . ARG A 1 97 ? -7.468 -0.837 -13.949 1.00 84.31 97 ARG A C 1
ATOM 795 O O . ARG A 1 97 ? -6.972 0.174 -14.435 1.00 84.31 97 ARG A O 1
ATOM 802 N N . LEU A 1 98 ? -7.134 -1.307 -12.748 1.00 81.62 98 LEU A N 1
ATOM 803 C CA . LEU A 1 98 ? -6.234 -0.612 -11.822 1.00 81.62 98 LEU A CA 1
ATOM 804 C C . LEU A 1 98 ? -4.823 -0.451 -12.394 1.00 81.62 98 LEU A C 1
ATOM 806 O O . LEU A 1 98 ? -4.199 0.593 -12.225 1.00 81.62 98 LEU A O 1
ATOM 810 N N . THR A 1 99 ? -4.340 -1.463 -13.113 1.00 76.69 99 THR A N 1
ATOM 811 C CA . THR A 1 99 ? -3.046 -1.419 -13.805 1.00 76.69 99 THR A CA 1
ATOM 812 C C . THR A 1 99 ? -3.022 -0.336 -14.878 1.00 76.69 99 THR A C 1
ATOM 814 O O . THR A 1 99 ? -2.084 0.455 -14.945 1.00 76.69 99 THR A O 1
ATOM 817 N N . ALA A 1 100 ? -4.063 -0.271 -15.710 1.00 78.44 100 ALA A N 1
ATOM 818 C CA . ALA A 1 100 ? -4.176 0.732 -16.764 1.00 78.44 100 ALA A CA 1
ATOM 819 C C . ALA A 1 100 ? -4.300 2.155 -16.191 1.00 78.44 100 ALA A C 1
ATOM 821 O O . ALA A 1 100 ? -3.680 3.086 -16.705 1.00 78.44 100 ALA A O 1
ATOM 822 N N . GLU A 1 101 ? -5.051 2.320 -15.099 1.00 75.12 101 GLU A N 1
ATOM 823 C CA . GLU A 1 101 ? -5.144 3.591 -14.377 1.00 75.12 101 GLU A CA 1
ATOM 824 C C . GLU A 1 101 ? -3.789 4.030 -13.812 1.00 75.12 101 GLU A C 1
ATOM 826 O O . GLU A 1 101 ? -3.402 5.184 -13.982 1.00 75.12 101 GLU A O 1
ATOM 831 N N . ALA A 1 102 ? -3.041 3.112 -13.196 1.00 71.25 102 ALA A N 1
ATOM 832 C CA . ALA A 1 102 ? -1.713 3.389 -12.658 1.00 71.25 102 ALA A CA 1
ATOM 833 C C . ALA A 1 102 ? -0.698 3.757 -13.753 1.00 71.25 102 ALA A C 1
ATOM 835 O O . ALA A 1 102 ? 0.073 4.697 -13.583 1.00 71.25 102 ALA A O 1
ATOM 836 N N . GLN A 1 103 ? -0.729 3.080 -14.909 1.00 69.12 103 GLN A N 1
ATOM 837 C CA . GLN A 1 103 ? 0.099 3.457 -16.064 1.00 69.12 103 GLN A CA 1
ATOM 838 C C . GLN A 1 103 ? -0.228 4.868 -16.573 1.00 69.12 103 GLN A C 1
ATOM 840 O O . GLN A 1 103 ? 0.673 5.610 -16.953 1.00 69.12 103 GLN A O 1
ATOM 845 N N . SER A 1 104 ? -1.509 5.249 -16.578 1.00 65.31 104 SER A N 1
ATOM 846 C CA . SER A 1 104 ? -1.950 6.581 -17.006 1.00 65.31 104 SER A CA 1
ATOM 847 C C . SER A 1 104 ? -1.640 7.681 -15.987 1.00 65.31 104 SER A C 1
ATOM 849 O O . SER A 1 104 ? -1.581 8.848 -16.371 1.00 65.31 104 SER A O 1
ATOM 851 N N . ALA A 1 105 ? -1.499 7.334 -14.706 1.00 58.69 105 ALA A N 1
ATOM 852 C CA . ALA A 1 105 ? -1.229 8.267 -13.614 1.00 58.69 105 ALA A CA 1
ATOM 853 C C . ALA A 1 105 ? 0.271 8.543 -13.405 1.00 58.69 105 ALA A C 1
ATOM 855 O O . ALA A 1 105 ? 0.616 9.359 -12.549 1.00 58.69 105 ALA A O 1
ATOM 856 N N . ALA A 1 106 ? 1.146 7.903 -14.195 1.00 56.44 106 ALA A N 1
ATOM 857 C CA . ALA A 1 106 ? 2.593 8.097 -14.183 1.00 56.44 106 ALA A CA 1
ATOM 858 C C . ALA A 1 106 ? 2.959 9.552 -14.541 1.00 56.44 106 ALA A C 1
ATOM 860 O O . ALA A 1 106 ? 3.238 9.904 -15.685 1.00 56.44 106 ALA A O 1
ATOM 861 N N . SER A 1 107 ? 2.905 10.413 -13.532 1.00 51.53 107 SER A N 1
ATOM 862 C CA . SER A 1 107 ? 3.352 11.799 -13.538 1.00 51.53 107 SER A CA 1
ATOM 863 C C . SER A 1 107 ? 4.710 11.891 -12.835 1.00 51.53 107 SER A C 1
ATOM 865 O O . SER A 1 107 ? 5.090 10.983 -12.098 1.00 51.53 107 SER A O 1
ATOM 867 N N . ASP A 1 108 ? 5.450 12.976 -13.088 1.00 54.50 108 ASP A N 1
ATOM 868 C CA . ASP A 1 108 ? 6.870 13.225 -12.745 1.00 54.50 108 ASP A CA 1
ATOM 869 C C . ASP A 1 108 ? 7.304 12.948 -11.283 1.00 54.50 108 ASP A C 1
ATOM 871 O O . ASP A 1 108 ? 8.491 13.006 -10.968 1.00 54.50 108 ASP A O 1
ATOM 875 N N . SER A 1 109 ? 6.383 12.644 -10.366 1.00 64.69 109 SER A N 1
ATOM 876 C CA . SER A 1 109 ? 6.700 12.288 -8.986 1.00 64.69 109 SER A CA 1
ATOM 877 C C . SER A 1 109 ? 5.731 11.228 -8.458 1.00 64.69 109 SER A C 1
ATOM 879 O O . SER A 1 109 ? 4.615 11.538 -8.041 1.00 64.69 109 SER A O 1
ATOM 881 N N . LEU A 1 110 ? 6.195 9.970 -8.409 1.00 68.88 110 LEU A N 1
ATOM 882 C CA . LEU A 1 110 ? 5.528 8.836 -7.742 1.00 68.88 110 LEU A CA 1
ATOM 883 C C . LEU A 1 110 ? 4.972 9.238 -6.369 1.00 68.88 110 LEU A C 1
ATOM 885 O O . LEU A 1 110 ? 3.865 8.868 -5.994 1.00 68.88 110 LEU A O 1
ATOM 889 N N . ILE A 1 111 ? 5.749 10.027 -5.625 1.00 68.00 111 ILE A N 1
ATOM 890 C CA . ILE A 1 111 ? 5.412 10.442 -4.266 1.00 68.00 111 ILE A CA 1
ATOM 891 C C . ILE A 1 111 ? 4.158 11.325 -4.255 1.00 68.00 111 ILE A C 1
ATOM 893 O O . ILE A 1 111 ? 3.336 11.182 -3.356 1.00 68.00 111 ILE A O 1
ATOM 897 N N . ASP A 1 112 ? 3.994 12.205 -5.245 1.00 70.06 112 ASP A N 1
ATOM 898 C CA . ASP A 1 112 ? 2.817 13.069 -5.367 1.00 70.06 112 ASP A CA 1
ATOM 899 C C . ASP A 1 112 ? 1.565 12.251 -5.730 1.00 70.06 112 ASP A C 1
ATOM 901 O O . ASP A 1 112 ? 0.540 12.401 -5.069 1.00 70.06 112 ASP A O 1
ATOM 905 N N . SER A 1 113 ? 1.670 11.305 -6.674 1.00 71.06 113 SER A N 1
ATOM 906 C CA . SER A 1 113 ? 0.560 10.398 -7.031 1.00 71.06 113 SER A CA 1
ATOM 907 C C . SER A 1 113 ? 0.104 9.545 -5.837 1.00 71.06 113 SER A C 1
ATOM 909 O O . SER A 1 113 ? -1.085 9.476 -5.512 1.00 71.06 113 SER A O 1
ATOM 911 N N . MET A 1 114 ? 1.057 8.952 -5.105 1.00 73.31 114 MET A N 1
ATOM 912 C CA . MET A 1 114 ? 0.762 8.171 -3.900 1.00 73.31 114 MET A CA 1
ATOM 913 C C . MET A 1 114 ? 0.112 9.030 -2.808 1.00 73.31 114 MET A C 1
ATOM 915 O O . MET A 1 114 ? -0.817 8.580 -2.134 1.00 73.31 114 MET A O 1
ATOM 919 N N . GLU A 1 115 ? 0.583 10.267 -2.628 1.00 75.00 115 GLU A N 1
ATOM 920 C CA . GLU A 1 115 ? 0.022 11.213 -1.664 1.00 75.00 115 GLU A CA 1
ATOM 921 C C . GLU A 1 115 ? -1.438 11.563 -2.003 1.00 75.00 115 GLU A C 1
ATOM 923 O O . GLU A 1 115 ? -2.292 11.567 -1.113 1.00 75.00 115 GLU A O 1
ATOM 928 N N . GLU A 1 116 ? -1.746 11.811 -3.279 1.00 75.31 116 GLU A N 1
ATOM 929 C CA . GLU A 1 116 ? -3.105 12.102 -3.742 1.00 75.31 116 GLU A CA 1
ATOM 930 C C . GLU A 1 116 ? -4.050 10.905 -3.598 1.00 75.31 116 GLU A C 1
ATOM 932 O O . GLU A 1 116 ? -5.182 11.075 -3.138 1.00 75.31 116 GLU A O 1
ATOM 937 N N . HIS A 1 117 ? -3.608 9.689 -3.931 1.00 73.06 117 HIS A N 1
ATOM 938 C CA . HIS A 1 117 ? -4.430 8.488 -3.753 1.00 73.06 117 HIS A CA 1
ATOM 939 C C . HIS A 1 117 ? -4.750 8.229 -2.279 1.00 73.06 117 HIS A C 1
ATOM 941 O O . HIS A 1 117 ? -5.906 7.967 -1.944 1.00 73.06 117 HIS A O 1
ATOM 947 N N . LEU A 1 118 ? -3.760 8.367 -1.390 1.00 75.31 118 LEU A N 1
ATOM 948 C CA . LEU A 1 118 ? -3.979 8.238 0.050 1.00 75.31 118 LEU A CA 1
ATOM 949 C C . LEU A 1 118 ? -4.938 9.320 0.557 1.00 75.31 118 LEU A C 1
ATOM 951 O O . LEU A 1 118 ? -5.907 9.000 1.240 1.00 75.31 118 LEU A O 1
ATOM 955 N N . LYS A 1 119 ? -4.741 10.587 0.172 1.00 76.00 119 LYS A N 1
ATOM 956 C CA . LYS A 1 119 ? -5.678 11.670 0.511 1.00 76.00 119 LYS A CA 1
ATOM 957 C C . LYS A 1 119 ? -7.101 11.352 0.064 1.00 76.00 119 LYS A C 1
ATOM 959 O O . LYS A 1 119 ? -8.013 11.455 0.873 1.00 76.00 119 LYS A O 1
ATOM 964 N N . ASN A 1 120 ? -7.296 10.946 -1.189 1.00 78.69 120 ASN A N 1
ATOM 965 C CA . ASN A 1 120 ? -8.621 10.640 -1.732 1.00 78.69 120 ASN A CA 1
ATOM 966 C C . ASN A 1 120 ? -9.288 9.444 -1.045 1.00 78.69 120 ASN A C 1
ATOM 968 O O . ASN A 1 120 ? -10.509 9.432 -0.908 1.00 78.69 120 ASN A O 1
ATOM 972 N N . PHE A 1 121 ? -8.507 8.457 -0.606 1.00 76.25 121 PHE A N 1
ATOM 973 C CA . PHE A 1 121 ? -9.019 7.310 0.135 1.00 76.25 121 PHE A CA 1
ATOM 974 C C . PHE A 1 121 ? -9.442 7.687 1.563 1.00 76.25 121 PHE A C 1
ATOM 976 O O . PHE A 1 121 ? -10.530 7.326 1.996 1.00 76.25 121 PHE A O 1
ATOM 983 N N . PHE A 1 122 ? -8.614 8.449 2.285 1.00 71.12 122 PHE A N 1
ATOM 984 C CA . PHE A 1 122 ? -8.864 8.791 3.691 1.00 71.12 122 PHE A CA 1
ATOM 985 C C . PHE A 1 122 ? -9.796 9.997 3.906 1.00 71.12 122 PHE A C 1
ATOM 987 O O . PHE A 1 122 ? -10.354 10.129 4.991 1.00 71.12 122 PHE A O 1
ATOM 994 N N . ASN A 1 123 ? -9.984 10.868 2.905 1.00 67.56 123 ASN A N 1
ATOM 995 C CA . ASN A 1 123 ? -10.959 11.972 2.951 1.00 67.56 123 ASN A CA 1
ATOM 996 C C . ASN A 1 123 ? -12.365 11.585 2.448 1.00 67.56 123 ASN A C 1
ATOM 998 O O . ASN A 1 123 ? -13.196 12.478 2.254 1.00 67.56 123 ASN A O 1
ATOM 1002 N N . ARG A 1 124 ? -12.630 10.298 2.194 1.00 50.06 124 ARG A N 1
ATOM 1003 C CA . ARG A 1 124 ? -13.962 9.802 1.823 1.00 50.06 124 ARG A CA 1
ATOM 1004 C C . ARG A 1 124 ? -14.860 9.546 3.027 1.00 50.06 124 ARG A C 1
ATOM 1006 O O . ARG A 1 124 ? -14.352 9.087 4.071 1.00 50.06 124 ARG A O 1
#

Foldseek 3Di:
DLLVLLQLVLVLPDPDPVSSVVSSVVVVVVVVPPDDLLVVLVVPPDLVSLLLVLLLLLLCQQVVPPDPPDDSHDPVSVVVSVVSCVSNVDDVVSSVVSNVVSVVLPDPDSSVSNSVSVNVVVVD

pLDDT: mean 73.77, std 9.7, range [43.72, 84.62]

Radius of gyration: 15.06 Å; chains: 1; bounding box: 30×32×40 Å

Secondary structure (DSSP, 8-state):
-HHHHHHHHHHHH-SSHHHHHHHHHHHHHHHHS---HHHHGGG--SHHHHHHHHHHHHHHHHHH---TTS-SS-HHHHHHHHHHHHHHT--HHHHHHHHHHHHHT--S-HHHHHHHHHHHHHT-

Sequence (124 aa):
EVDLMLKRFSSLFARDTEQQTDLQKELRDYLMQNIPLEESVPKLQSEEERELVLRLGYEVIVSSARTPEESLINPEEENAYKRLVELLNLPPETVQRLTAEAQSAASDSLIDSMEEHLKNFFNR